Protein AF-A0A433X8I7-F1 (afdb_monomer_lite)

pLDDT: mean 90.45, std 12.65, range [52.78, 98.62]

Foldseek 3Di:
DEEADDDPVSVVVCVVVVPPDYYHVVVNDDDDPVCPVVVVQPPPDPDDD

Sequence (49 aa):
MAEGVETPEQEALLRKWRCAQAQGYLYSRPLPASDFGKLLIPASASVRS

Structure (mmCIF, N/CA/C/O backbone):
data_AF-A0A433X8I7-F1
#
_entry.id   AF-A0A433X8I7-F1
#
loop_
_atom_site.group_PDB
_atom_site.id
_atom_site.type_symbol
_atom_site.label_atom_id
_atom_site.label_alt_id
_atom_site.label_comp_id
_atom_site.label_asym_id
_atom_site.label_entity_id
_atom_site.label_seq_id
_atom_site.pdbx_PDB_ins_code
_atom_site.Cartn_x
_atom_site.Cartn_y
_atom_site.Cartn_z
_atom_site.occupancy
_atom_site.B_iso_or_equiv
_atom_site.auth_seq_id
_atom_site.auth_comp_id
_atom_site.auth_asym_id
_atom_site.auth_atom_id
_atom_site.pdbx_PDB_model_num
ATOM 1 N N . MET A 1 1 ? -13.045 0.790 -4.353 1.00 94.44 1 MET A N 1
ATOM 2 C CA . MET A 1 1 ? -11.618 0.422 -4.409 1.00 94.44 1 MET A CA 1
ATOM 3 C C . MET A 1 1 ? -10.821 1.698 -4.611 1.00 94.44 1 MET A C 1
ATOM 5 O O . MET A 1 1 ? -11.249 2.517 -5.413 1.00 94.44 1 MET A O 1
ATOM 9 N N . ALA A 1 2 ? -9.751 1.897 -3.843 1.00 97.94 2 ALA A N 1
ATOM 10 C CA . ALA A 1 2 ? -8.821 3.015 -3.993 1.00 97.94 2 ALA A CA 1
ATOM 11 C C . ALA A 1 2 ? -7.488 2.516 -4.569 1.00 97.94 2 ALA A C 1
ATOM 13 O O . ALA A 1 2 ? -7.000 1.465 -4.160 1.00 97.94 2 ALA A O 1
ATOM 14 N N . GLU A 1 3 ? -6.906 3.269 -5.495 1.00 98.12 3 GLU A N 1
ATOM 15 C CA . GLU A 1 3 ? -5.637 2.950 -6.160 1.00 98.12 3 GLU A CA 1
ATOM 16 C C . GLU A 1 3 ? -4.615 4.059 -5.889 1.00 98.12 3 GLU A C 1
ATOM 18 O O . GLU A 1 3 ? -4.994 5.190 -5.579 1.00 98.12 3 GLU A O 1
ATOM 23 N N . GLY A 1 4 ? -3.323 3.737 -5.981 1.00 97.56 4 GLY A N 1
ATOM 24 C CA . GLY A 1 4 ? -2.241 4.696 -5.736 1.00 97.56 4 GLY A CA 1
ATOM 25 C C . GLY A 1 4 ? -2.040 5.073 -4.262 1.00 97.56 4 GLY A C 1
ATOM 26 O O . GLY A 1 4 ? -1.662 6.201 -3.967 1.00 97.56 4 GLY A O 1
ATOM 27 N N . VAL A 1 5 ? -2.303 4.159 -3.321 1.00 98.38 5 VAL A N 1
ATOM 28 C CA . VAL A 1 5 ? -2.018 4.384 -1.891 1.00 98.38 5 VAL A CA 1
ATOM 29 C C . VAL A 1 5 ? -0.530 4.195 -1.613 1.00 98.38 5 VAL A C 1
ATOM 31 O O . VAL A 1 5 ? -0.002 3.086 -1.675 1.00 98.38 5 VAL A O 1
ATOM 34 N N . GLU A 1 6 ? 0.150 5.284 -1.293 1.00 98.50 6 GLU A N 1
ATOM 35 C CA . GLU A 1 6 ? 1.600 5.354 -1.130 1.00 98.50 6 GLU A CA 1
ATOM 36 C C . GLU A 1 6 ? 2.019 5.701 0.302 1.00 98.50 6 GLU A C 1
ATOM 38 O O . GLU A 1 6 ? 3.123 5.335 0.702 1.00 98.50 6 GLU A O 1
ATOM 43 N N . THR A 1 7 ? 1.151 6.347 1.094 1.00 98.56 7 THR A N 1
ATOM 44 C CA . THR A 1 7 ? 1.487 6.794 2.457 1.00 98.56 7 THR A CA 1
ATOM 45 C C . THR A 1 7 ? 0.496 6.318 3.530 1.00 98.56 7 THR A C 1
ATOM 47 O O . THR A 1 7 ? -0.698 6.151 3.249 1.00 98.56 7 THR A O 1
ATOM 50 N N . PRO A 1 8 ? 0.946 6.135 4.790 1.00 98.50 8 PRO A N 1
ATOM 51 C CA . PRO A 1 8 ? 0.064 5.786 5.907 1.00 98.50 8 PRO A CA 1
ATOM 52 C C . PRO A 1 8 ? -1.084 6.782 6.126 1.00 98.50 8 PRO A C 1
ATOM 54 O O . PRO A 1 8 ? -2.183 6.395 6.523 1.00 98.50 8 PRO A O 1
ATOM 57 N N . GLU A 1 9 ? -0.867 8.067 5.844 1.00 98.62 9 GLU A N 1
ATOM 58 C CA . GLU A 1 9 ? -1.883 9.114 5.984 1.00 98.62 9 GLU A CA 1
ATOM 59 C C . GLU A 1 9 ? -3.022 8.926 4.975 1.00 98.62 9 GLU A C 1
ATOM 61 O O . GLU A 1 9 ? -4.194 9.097 5.325 1.00 98.62 9 GLU A O 1
ATOM 66 N N . GLN A 1 10 ? -2.700 8.522 3.742 1.00 98.62 10 GLN A N 1
ATOM 67 C CA . GLN A 1 10 ? -3.696 8.179 2.726 1.00 98.62 10 GLN A CA 1
ATOM 68 C C . GLN A 1 10 ? -4.513 6.953 3.157 1.00 98.62 10 GLN A C 1
ATOM 70 O O . GLN A 1 10 ? -5.743 6.989 3.089 1.00 98.62 10 GLN A O 1
ATOM 75 N N . GLU A 1 11 ? -3.867 5.900 3.677 1.00 98.44 11 GLU A N 1
ATOM 76 C CA . GLU A 1 11 ? -4.582 4.742 4.234 1.00 98.44 11 GLU A CA 1
ATOM 77 C C . GLU A 1 11 ? -5.522 5.163 5.377 1.00 98.44 11 GLU A C 1
ATOM 79 O O . GLU A 1 11 ? -6.682 4.742 5.426 1.00 98.44 11 GLU A O 1
ATOM 84 N N . ALA A 1 12 ? -5.060 6.027 6.283 1.00 98.44 12 ALA A N 1
ATOM 85 C CA . ALA A 1 12 ? -5.860 6.490 7.410 1.00 98.44 12 ALA A CA 1
ATOM 86 C C . ALA A 1 12 ? -7.143 7.216 6.961 1.00 98.44 12 ALA A C 1
ATOM 88 O O . ALA A 1 12 ? -8.199 7.036 7.576 1.00 98.44 12 ALA A O 1
ATOM 89 N N . LEU A 1 13 ? -7.090 7.998 5.877 1.00 98.50 13 LEU A N 1
ATOM 90 C CA . LEU A 1 13 ? -8.278 8.614 5.274 1.00 98.50 13 LEU A CA 1
ATOM 91 C C . LEU A 1 13 ? -9.228 7.563 4.687 1.00 98.50 13 LEU A C 1
ATOM 93 O O . LEU A 1 13 ? -10.428 7.596 4.966 1.00 98.50 13 LEU A O 1
ATOM 97 N N . LEU A 1 14 ? -8.696 6.584 3.952 1.00 98.38 14 LEU A N 1
ATOM 98 C CA . LEU A 1 14 ? -9.488 5.499 3.365 1.00 98.38 14 LEU A CA 1
ATOM 99 C C . LEU A 1 14 ? -10.210 4.663 4.429 1.00 98.38 14 LEU A C 1
ATOM 101 O O . LEU A 1 14 ? -11.384 4.329 4.254 1.00 98.38 14 LEU A O 1
ATOM 105 N N . ARG A 1 15 ? -9.554 4.393 5.566 1.00 97.75 15 ARG A N 1
ATOM 106 C CA . ARG A 1 15 ? -10.166 3.720 6.724 1.00 97.75 15 ARG A CA 1
ATOM 107 C C . ARG A 1 15 ? -11.336 4.522 7.292 1.00 97.75 15 ARG A C 1
ATOM 109 O O . ARG A 1 15 ? -12.396 3.949 7.540 1.00 97.75 15 ARG A O 1
ATOM 116 N N . LYS A 1 16 ? -11.188 5.844 7.450 1.00 98.38 16 LYS A N 1
ATOM 117 C CA . LYS A 1 16 ? -12.273 6.733 7.920 1.00 98.38 16 LYS A CA 1
ATOM 118 C C . LYS A 1 16 ? -13.470 6.729 6.971 1.00 98.38 16 LYS A C 1
ATOM 120 O O . LYS A 1 16 ? -14.610 6.721 7.425 1.00 98.38 16 LYS A O 1
ATOM 125 N N . TRP A 1 17 ? -13.216 6.685 5.666 1.00 98.19 17 TRP A N 1
ATOM 126 C CA . TRP A 1 17 ? -14.254 6.609 4.635 1.00 98.19 17 TRP A CA 1
ATOM 127 C C . TRP A 1 17 ? -14.82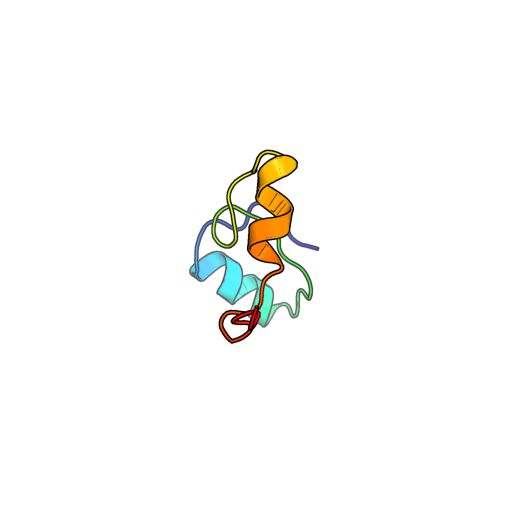8 5.207 4.430 1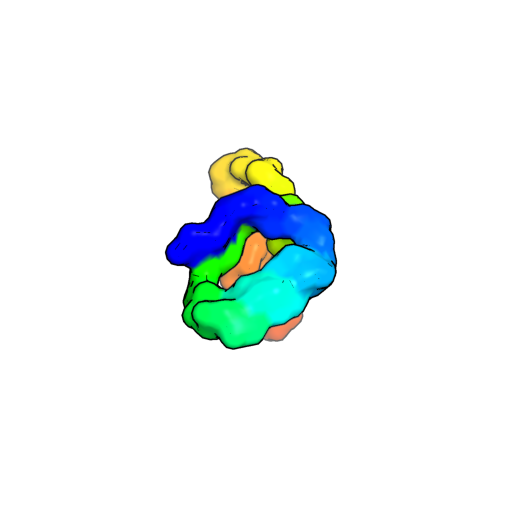.00 98.19 17 TRP A C 1
ATOM 129 O O . TRP A 1 17 ? -15.693 5.026 3.577 1.00 98.19 17 TRP A O 1
ATOM 139 N N . ARG A 1 18 ? -14.379 4.215 5.211 1.00 97.94 18 ARG A N 1
ATOM 140 C CA . ARG A 1 18 ? -14.799 2.812 5.093 1.00 97.94 18 ARG A CA 1
ATOM 141 C C . ARG A 1 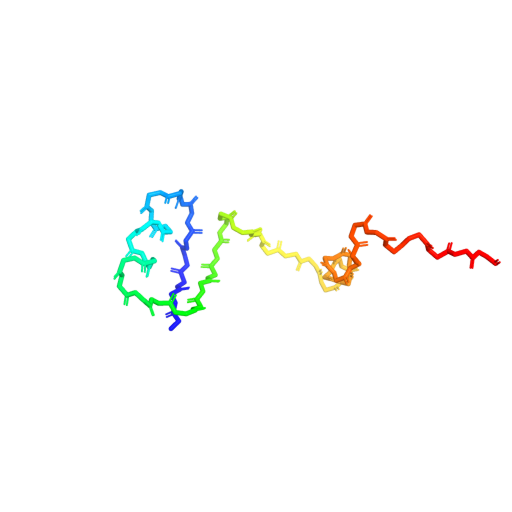18 ? -14.548 2.242 3.692 1.00 97.94 18 ARG A C 1
ATOM 143 O O . ARG A 1 18 ? -15.310 1.407 3.208 1.00 97.94 18 ARG A O 1
ATOM 150 N N . CYS A 1 19 ? -13.470 2.675 3.037 1.00 97.81 19 CYS A N 1
ATOM 151 C CA . CYS A 1 19 ? -13.035 2.063 1.790 1.00 97.81 19 CYS A CA 1
ATOM 152 C C . CYS A 1 19 ? -12.481 0.664 2.091 1.00 97.81 19 CYS A C 1
ATOM 154 O O . CYS A 1 19 ? -11.497 0.518 2.811 1.00 97.81 19 CYS A O 1
ATOM 156 N N . ALA A 1 20 ? -13.133 -0.367 1.554 1.00 96.56 20 ALA A N 1
ATOM 157 C CA . ALA A 1 20 ? -12.824 -1.759 1.882 1.00 96.56 20 ALA A CA 1
ATOM 158 C C . ALA A 1 20 ? -11.586 -2.319 1.162 1.00 96.56 20 ALA A C 1
ATOM 160 O O . ALA A 1 20 ? -11.042 -3.335 1.583 1.00 96.56 20 ALA A O 1
ATOM 161 N N . GLN A 1 21 ? -11.165 -1.698 0.057 1.00 97.69 21 GLN A N 1
ATOM 162 C CA . GLN A 1 21 ? -10.104 -2.213 -0.809 1.00 97.69 21 GLN A CA 1
ATOM 163 C C . GLN A 1 21 ? -9.187 -1.081 -1.246 1.00 97.69 21 GLN A C 1
ATOM 165 O O . GLN A 1 21 ? -9.666 -0.058 -1.745 1.00 97.69 21 GLN A O 1
ATOM 170 N N . ALA A 1 22 ? -7.886 -1.304 -1.102 1.00 97.62 22 ALA A N 1
ATOM 171 C CA . ALA A 1 22 ? -6.846 -0.359 -1.459 1.00 97.62 22 ALA A CA 1
ATOM 172 C C . ALA A 1 22 ? -5.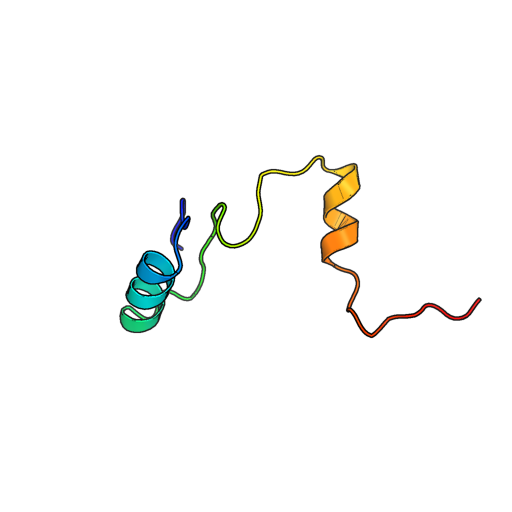693 -1.076 -2.172 1.00 97.62 22 ALA A C 1
ATOM 174 O O . ALA A 1 22 ? -5.379 -2.224 -1.858 1.00 97.62 22 ALA A O 1
ATOM 175 N N . GLN A 1 23 ? -5.070 -0.390 -3.124 1.00 97.94 23 GLN A N 1
ATOM 176 C CA . GLN A 1 23 ? -3.891 -0.849 -3.848 1.00 97.94 23 GLN A CA 1
ATOM 177 C C . GLN A 1 23 ? -2.918 0.323 -4.019 1.00 97.94 23 GLN A C 1
ATOM 179 O O . GLN A 1 23 ? -3.329 1.467 -4.197 1.00 97.94 23 GLN A O 1
ATOM 184 N N . GLY A 1 24 ? -1.619 0.050 -3.915 1.00 97.38 24 GLY A N 1
ATOM 185 C CA . GLY A 1 24 ? -0.570 1.055 -4.062 1.00 97.38 24 GLY A CA 1
ATOM 186 C C . GLY A 1 24 ? 0.735 0.647 -3.386 1.00 97.38 24 GLY A C 1
ATOM 187 O O . GLY A 1 24 ? 0.815 -0.405 -2.746 1.00 97.38 24 GLY A O 1
ATOM 188 N N . TYR A 1 25 ? 1.766 1.479 -3.543 1.00 97.81 25 TYR A N 1
ATOM 189 C CA . TYR A 1 25 ? 3.132 1.167 -3.111 1.00 97.81 25 TYR A CA 1
ATOM 190 C C . TYR A 1 25 ? 3.306 1.067 -1.597 1.00 97.81 25 TYR A C 1
ATOM 192 O O . TYR A 1 25 ? 4.275 0.449 -1.160 1.00 97.81 25 TYR A O 1
ATOM 200 N N . LEU A 1 26 ? 2.365 1.601 -0.811 1.00 97.69 26 LEU A N 1
ATOM 201 C CA . LEU A 1 26 ? 2.315 1.364 0.630 1.00 97.69 26 LEU A CA 1
ATOM 202 C C . LEU A 1 26 ? 2.181 -0.133 0.952 1.00 97.69 26 LEU A C 1
ATOM 204 O O . LEU A 1 26 ? 2.726 -0.599 1.947 1.00 97.69 26 LEU A O 1
ATOM 208 N N . TYR A 1 27 ? 1.466 -0.884 0.107 1.00 95.50 27 TYR A N 1
ATOM 209 C CA . TYR A 1 27 ? 1.249 -2.321 0.276 1.00 95.50 27 TYR A CA 1
ATOM 210 C C . TYR A 1 27 ? 2.288 -3.144 -0.479 1.00 95.50 27 TYR A C 1
ATOM 212 O O . TYR A 1 27 ? 2.895 -4.056 0.077 1.00 95.50 27 TYR A O 1
ATOM 220 N N . SER A 1 28 ? 2.471 -2.853 -1.768 1.00 95.19 28 SER A N 1
ATOM 221 C CA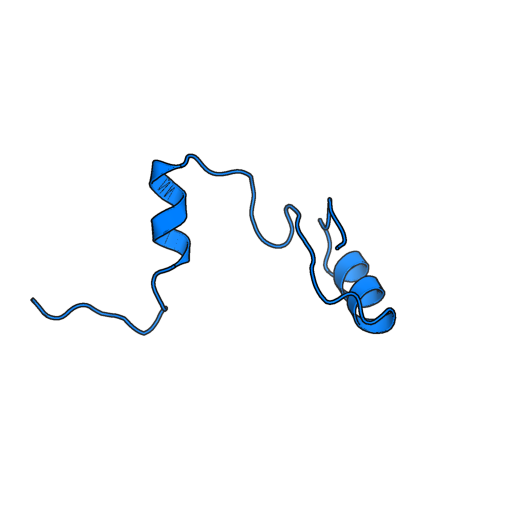 . SER A 1 28 ? 3.447 -3.545 -2.604 1.00 95.19 28 SER A CA 1
ATOM 222 C C . SER A 1 28 ? 3.720 -2.775 -3.891 1.00 95.19 28 SER A C 1
ATOM 224 O O . SER A 1 28 ? 2.829 -2.137 -4.456 1.00 95.19 28 SER A O 1
ATOM 226 N N . ARG A 1 29 ? 4.955 -2.862 -4.390 1.00 94.88 29 ARG A N 1
ATOM 227 C CA . ARG A 1 29 ? 5.283 -2.428 -5.758 1.00 94.88 29 ARG A CA 1
ATOM 228 C C . ARG A 1 29 ? 4.742 -3.449 -6.772 1.00 94.88 29 ARG A C 1
ATOM 230 O O . ARG A 1 29 ? 4.381 -4.549 -6.376 1.00 94.88 29 ARG A O 1
ATOM 237 N N . PRO A 1 30 ? 4.683 -3.142 -8.078 1.00 94.00 30 PRO A N 1
ATOM 238 C CA . PRO A 1 30 ? 4.450 -4.155 -9.095 1.00 94.00 30 PRO A CA 1
ATOM 239 C C . PRO A 1 30 ? 5.549 -5.214 -9.023 1.00 94.00 30 PRO A C 1
ATOM 241 O O . PRO A 1 30 ? 6.727 -4.889 -8.875 1.00 94.00 30 PRO A O 1
ATOM 244 N N . LEU A 1 31 ? 5.153 -6.476 -9.128 1.00 94.25 31 LEU A N 1
ATOM 245 C CA . LEU A 1 31 ? 6.045 -7.630 -9.077 1.00 94.25 31 LEU A CA 1
ATOM 246 C C . LEU A 1 31 ? 5.928 -8.418 -10.384 1.00 94.25 31 LEU A C 1
ATOM 248 O O . LEU A 1 31 ? 4.846 -8.462 -10.978 1.00 94.25 31 LEU A O 1
ATOM 252 N N . PRO A 1 32 ? 6.997 -9.112 -10.801 1.00 96.12 32 PRO A N 1
ATOM 253 C CA . PRO A 1 32 ? 6.895 -10.173 -11.790 1.00 96.12 32 PRO A CA 1
ATOM 254 C C . PRO A 1 32 ? 5.896 -11.253 -11.354 1.00 96.12 32 PRO A C 1
ATOM 256 O O . PRO A 1 32 ? 5.786 -11.581 -10.172 1.00 96.12 32 PRO A O 1
ATOM 259 N N . ALA A 1 33 ? 5.217 -11.878 -12.318 1.00 94.88 33 ALA A N 1
ATOM 260 C CA . ALA A 1 33 ? 4.259 -12.951 -12.034 1.00 94.88 33 ALA A CA 1
ATOM 261 C C . ALA A 1 33 ? 4.890 -14.128 -11.262 1.00 94.88 33 ALA A C 1
ATOM 263 O O . ALA A 1 33 ? 4.251 -14.704 -10.384 1.00 94.88 33 ALA A O 1
ATOM 264 N N . SER A 1 34 ? 6.164 -14.435 -11.533 1.00 94.75 34 SER A N 1
ATOM 265 C CA . SER A 1 34 ? 6.937 -15.465 -10.824 1.00 94.75 34 SER A CA 1
ATOM 266 C C . SER A 1 34 ? 7.116 -15.188 -9.329 1.00 94.75 34 SER A C 1
ATOM 268 O O . SER A 1 34 ? 7.372 -16.114 -8.563 1.00 94.75 34 SER A O 1
ATOM 270 N N . ASP A 1 35 ? 6.980 -13.929 -8.906 1.00 92.56 35 ASP A N 1
ATOM 271 C CA . ASP A 1 35 ? 7.192 -13.510 -7.523 1.00 92.56 35 ASP A CA 1
ATOM 272 C C . ASP A 1 35 ? 5.888 -13.360 -6.732 1.00 92.56 35 ASP A C 1
ATOM 274 O O . ASP A 1 35 ? 5.926 -13.387 -5.504 1.00 92.56 35 ASP A O 1
ATOM 278 N N . PHE A 1 36 ? 4.727 -13.279 -7.395 1.00 91.31 36 PHE A N 1
ATOM 279 C CA . PHE A 1 36 ? 3.434 -13.092 -6.724 1.00 91.31 36 PHE A CA 1
ATOM 280 C C . PHE A 1 36 ? 3.121 -14.199 -5.711 1.00 91.31 36 PHE A C 1
ATOM 282 O O . PHE A 1 36 ? 2.680 -13.917 -4.598 1.00 91.31 36 PHE A O 1
ATOM 289 N N . GLY A 1 37 ? 3.420 -15.457 -6.052 1.00 91.25 37 GLY A N 1
ATOM 290 C CA . GLY A 1 37 ? 3.181 -16.601 -5.166 1.00 91.25 37 GLY A CA 1
ATOM 291 C C . GLY A 1 37 ? 3.917 -16.509 -3.823 1.00 91.25 37 GLY A C 1
ATOM 292 O O . GLY A 1 37 ? 3.424 -17.032 -2.827 1.00 91.25 37 GLY A O 1
ATOM 293 N N . LYS A 1 38 ? 5.043 -15.781 -3.759 1.00 88.81 38 LYS A N 1
ATOM 294 C CA . LYS A 1 38 ? 5.808 -15.571 -2.518 1.00 88.81 38 LYS A CA 1
ATOM 295 C C . LYS A 1 38 ? 5.029 -14.744 -1.489 1.00 88.81 38 LYS A C 1
ATOM 297 O O . LYS A 1 38 ? 5.272 -14.895 -0.298 1.00 88.81 38 LYS A O 1
ATOM 302 N N . LEU A 1 39 ? 4.078 -13.911 -1.928 1.00 87.62 39 LEU A N 1
ATOM 303 C CA . LEU A 1 39 ? 3.223 -1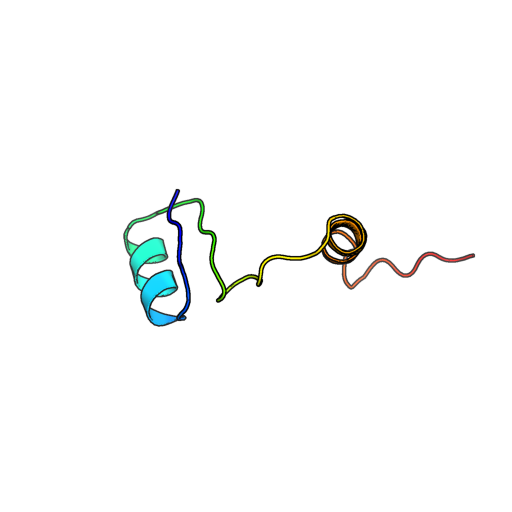3.110 -1.044 1.00 87.62 39 LEU A CA 1
ATOM 304 C C . LEU A 1 39 ? 2.103 -13.922 -0.382 1.00 87.62 39 LEU A C 1
ATOM 306 O O . LEU A 1 39 ? 1.521 -13.471 0.599 1.00 87.62 39 LEU A O 1
ATOM 310 N N . LEU A 1 40 ? 1.779 -15.099 -0.924 1.00 87.31 40 LEU A N 1
ATOM 311 C CA . LEU A 1 40 ? 0.662 -15.923 -0.457 1.00 87.31 40 LEU A CA 1
ATOM 312 C C . LEU A 1 40 ? 1.076 -16.929 0.623 1.00 87.31 40 LEU A C 1
ATOM 314 O O . LEU A 1 40 ? 0.219 -17.632 1.155 1.00 87.31 40 LEU A O 1
ATOM 318 N N . ILE A 1 41 ? 2.371 -17.017 0.940 1.00 82.31 41 ILE A N 1
ATOM 319 C CA . ILE A 1 41 ? 2.898 -17.939 1.947 1.00 82.31 41 ILE A CA 1
ATOM 320 C C . ILE A 1 41 ? 2.677 -17.314 3.334 1.00 82.31 41 ILE A C 1
ATOM 322 O O . ILE A 1 41 ? 3.254 -16.264 3.626 1.00 82.31 41 ILE A O 1
ATOM 326 N N . PRO A 1 42 ? 1.867 -17.930 4.216 1.00 70.44 42 PRO A N 1
ATOM 327 C CA . PRO A 1 42 ? 1.700 -17.444 5.580 1.00 70.44 42 PRO A CA 1
ATOM 328 C C . PRO A 1 42 ? 3.041 -17.455 6.315 1.00 70.44 42 PRO A C 1
ATOM 330 O O . PRO A 1 42 ? 3.777 -18.436 6.233 1.00 70.44 42 PRO A O 1
ATOM 333 N N . ALA A 1 43 ? 3.328 -16.424 7.114 1.00 65.31 43 ALA A N 1
ATOM 334 C CA . ALA A 1 43 ? 4.554 -16.355 7.920 1.00 65.31 43 ALA A CA 1
ATOM 335 C C . ALA A 1 43 ? 4.739 -17.557 8.878 1.00 65.31 43 ALA A C 1
ATOM 337 O O . ALA A 1 43 ? 5.842 -17.815 9.348 1.00 65.31 43 ALA A O 1
ATOM 338 N N . SER A 1 44 ? 3.667 -18.305 9.161 1.00 65.94 44 SER A N 1
ATOM 339 C CA . SER A 1 44 ? 3.660 -19.509 9.997 1.00 65.94 44 SER A CA 1
ATOM 340 C C . SER A 1 44 ? 3.788 -20.829 9.225 1.00 65.94 44 SER A C 1
ATOM 342 O O . SER A 1 44 ? 3.941 -21.883 9.844 1.00 65.94 44 SER A O 1
ATOM 344 N N . ALA A 1 45 ? 3.721 -20.811 7.892 1.00 61.47 45 ALA A N 1
ATOM 345 C CA . ALA A 1 45 ? 3.725 -22.013 7.067 1.00 61.47 45 ALA A CA 1
ATOM 346 C C . ALA A 1 45 ? 5.160 -22.461 6.750 1.00 61.47 45 ALA A C 1
ATOM 348 O O . ALA A 1 45 ? 5.638 -22.341 5.625 1.00 61.47 45 ALA A O 1
ATOM 349 N N . SER A 1 46 ? 5.852 -23.004 7.753 1.00 63.06 46 SER A N 1
ATOM 350 C CA . SER A 1 46 ? 7.021 -23.848 7.499 1.00 63.06 46 SER A CA 1
ATOM 351 C C . SER A 1 46 ? 6.520 -25.208 7.010 1.00 63.06 46 SER A C 1
ATOM 353 O O . SER A 1 46 ? 5.996 -26.006 7.793 1.00 63.06 46 SER A O 1
ATOM 355 N N . VAL A 1 47 ? 6.603 -25.444 5.699 1.00 63.28 47 VAL A N 1
ATOM 356 C CA . VAL A 1 47 ? 6.408 -26.775 5.109 1.00 63.28 47 VAL A CA 1
ATOM 357 C C . VAL A 1 47 ? 7.439 -27.707 5.747 1.00 63.28 47 VAL A C 1
ATOM 359 O O . VAL A 1 47 ? 8.643 -27.495 5.619 1.00 63.28 47 VAL A O 1
ATOM 362 N N . ARG A 1 48 ? 6.970 -28.713 6.491 1.00 63.22 48 ARG A N 1
ATOM 363 C CA . ARG A 1 48 ? 7.812 -29.847 6.877 1.00 63.22 48 ARG A CA 1
ATOM 364 C C . ARG A 1 48 ? 7.944 -30.762 5.662 1.00 63.22 48 ARG A C 1
ATOM 366 O O . ARG A 1 48 ? 6.926 -31.092 5.055 1.00 63.22 48 ARG A O 1
ATOM 373 N N . SER A 1 49 ? 9.193 -31.085 5.332 1.00 52.78 49 SER A N 1
ATOM 374 C CA . SER A 1 49 ? 9.600 -32.075 4.331 1.00 52.78 49 SER A CA 1
ATOM 375 C C . SER A 1 49 ? 9.030 -33.461 4.608 1.00 52.78 49 SER A C 1
ATOM 377 O O . SER A 1 49 ? 8.858 -33.793 5.804 1.00 52.78 49 SER A O 1
#

Secondary structure (DSSP, 8-state):
-B----SHHHHHHHHHTT---B-STTT-----HHHHGGGGS-TT-----

Radius of gyration: 14.34 Å; chains: 1; bounding box: 24×41×22 Å

InterPro domains:
  IPR001633 EAL domain [PS50883] (1-44)
  IPR035919 EAL domain superfamily [G3DSA:3.20.20.450] (1-47)
  IPR035919 EAL domain superfamily [SSF141868] (2-41)

Organism: NCBI:txid1783274